Protein AF-A0A661NCK3-F1 (afdb_monomer)

Solvent-accessible surface area (backbone atoms only — not comparable to full-atom values): 10868 Å²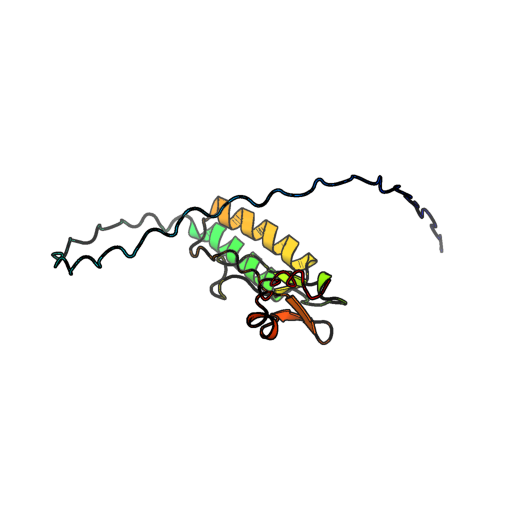 total; per-residue (Å²): 139,88,79,88,78,82,88,80,92,80,85,80,85,75,81,82,77,87,77,84,78,76,86,81,75,86,75,79,80,77,82,82,80,74,86,78,80,82,82,75,87,75,87,75,75,90,71,81,76,82,82,76,74,87,78,77,79,82,67,47,68,69,43,51,51,50,44,49,52,47,51,52,52,61,71,65,42,80,23,51,29,92,40,40,84,37,28,37,66,28,80,44,25,75,55,91,92,38,64,39,50,55,26,15,45,69,51,28,54,56,47,44,54,53,44,55,49,39,46,71,80,62,49,63,93,40,88,56,70,90,67,82,68,44,55,32,45,54,95,49,28,30,35,71,42,72,78,59,71,80,60,61,80,67,77,79,70,75,78,60,76,92,81,110

Structure (mmCIF, N/CA/C/O backbone):
data_AF-A0A661NCK3-F1
#
_entry.id   AF-A0A661NCK3-F1
#
loop_
_atom_site.group_PDB
_atom_site.id
_atom_site.type_symbol
_atom_site.label_atom_id
_atom_site.label_alt_id
_atom_site.label_comp_id
_atom_site.label_asym_id
_atom_site.label_entity_id
_atom_site.label_seq_id
_atom_site.pdbx_PDB_ins_code
_atom_site.Cartn_x
_atom_site.Cartn_y
_atom_site.Cartn_z
_atom_site.occupancy
_atom_site.B_iso_or_equiv
_atom_site.auth_seq_id
_atom_site.auth_comp_id
_atom_site.auth_asym_id
_atom_site.auth_atom_id
_atom_site.pdbx_PDB_model_num
ATOM 1 N N . MET A 1 1 ? 39.929 -7.320 15.900 1.00 42.34 1 MET A N 1
ATOM 2 C CA . MET A 1 1 ? 39.670 -8.774 15.874 1.00 42.34 1 MET A CA 1
ATOM 3 C C . MET A 1 1 ? 38.673 -9.041 14.764 1.00 42.34 1 MET A C 1
ATOM 5 O O . MET A 1 1 ? 37.542 -8.591 14.850 1.00 42.34 1 MET A O 1
ATOM 9 N N . ILE A 1 2 ? 39.154 -9.643 13.680 1.00 47.56 2 ILE A N 1
ATOM 10 C CA . ILE A 1 2 ? 38.400 -9.961 12.466 1.00 47.56 2 ILE A CA 1
ATOM 11 C C . ILE A 1 2 ? 38.069 -11.447 12.565 1.00 47.56 2 ILE A C 1
ATOM 13 O O . ILE A 1 2 ? 38.991 -12.256 12.626 1.00 47.56 2 ILE A O 1
ATOM 17 N N . VAL A 1 3 ? 36.788 -11.807 12.591 1.00 52.34 3 VAL A N 1
ATOM 18 C CA . VAL A 1 3 ? 36.361 -13.197 12.400 1.00 52.34 3 VAL A CA 1
ATOM 19 C C . VAL A 1 3 ? 35.299 -13.206 11.312 1.00 52.34 3 VAL A C 1
ATOM 21 O O . VAL A 1 3 ? 34.150 -12.829 11.519 1.00 52.34 3 VAL A O 1
ATOM 24 N N . HIS A 1 4 ? 35.755 -13.601 10.126 1.00 51.06 4 HIS A N 1
ATOM 25 C CA . HIS A 1 4 ? 34.938 -14.061 9.015 1.00 51.06 4 HIS A CA 1
ATOM 26 C C . HIS A 1 4 ? 34.081 -15.247 9.479 1.00 51.06 4 HIS A C 1
ATOM 28 O O . HIS A 1 4 ? 34.634 -16.276 9.861 1.00 51.06 4 HIS A O 1
ATOM 34 N N . GLN A 1 5 ? 32.756 -15.149 9.370 1.00 61.62 5 GLN A N 1
ATOM 35 C CA . GLN A 1 5 ? 31.912 -16.334 9.224 1.00 61.62 5 GLN A CA 1
ATOM 36 C C . GLN A 1 5 ? 31.336 -16.372 7.809 1.00 61.62 5 GLN A C 1
ATOM 38 O O . GLN A 1 5 ? 30.424 -15.636 7.448 1.00 61.62 5 GLN A O 1
ATOM 43 N N . HIS A 1 6 ? 31.953 -17.240 7.006 1.00 60.62 6 HIS A N 1
ATOM 44 C CA . HIS A 1 6 ? 31.281 -18.045 5.988 1.00 60.62 6 HIS A CA 1
ATOM 45 C C . HIS A 1 6 ? 30.165 -18.889 6.620 1.00 60.62 6 HIS A C 1
ATOM 47 O O . HIS A 1 6 ? 30.206 -19.074 7.832 1.00 60.62 6 HIS A O 1
ATOM 53 N N . VAL A 1 7 ? 29.293 -19.468 5.770 1.00 56.25 7 VAL A N 1
ATOM 54 C CA . VAL A 1 7 ? 28.219 -20.475 6.017 1.00 56.25 7 VAL A CA 1
ATOM 55 C C . VAL A 1 7 ? 26.849 -19.858 5.673 1.00 56.25 7 VAL A C 1
ATOM 57 O O . VAL A 1 7 ? 26.508 -18.804 6.182 1.00 56.25 7 VAL A O 1
ATOM 60 N N . CYS A 1 8 ? 25.986 -20.394 4.807 1.00 48.12 8 CYS A N 1
ATOM 61 C CA . CYS A 1 8 ? 25.970 -21.624 4.020 1.00 48.12 8 CYS A CA 1
ATOM 62 C C . CYS A 1 8 ? 25.078 -21.375 2.790 1.00 48.12 8 CYS A C 1
ATOM 64 O O . CYS A 1 8 ? 23.921 -20.980 2.933 1.00 48.12 8 CYS A O 1
ATOM 66 N N . LEU A 1 9 ? 25.596 -21.623 1.587 1.00 57.91 9 LEU A N 1
ATOM 67 C CA . LEU A 1 9 ? 24.800 -21.649 0.361 1.00 57.91 9 LEU A CA 1
ATOM 68 C C . LEU A 1 9 ? 24.066 -22.998 0.300 1.00 57.91 9 LEU A C 1
ATOM 70 O O . LEU A 1 9 ? 24.673 -24.017 -0.022 1.00 57.91 9 LEU A O 1
ATOM 74 N N . VAL A 1 10 ? 22.777 -23.021 0.638 1.00 56.66 10 VAL A N 1
ATOM 75 C CA . VAL A 1 10 ? 21.923 -24.200 0.434 1.00 56.66 10 VAL A CA 1
ATOM 76 C C . VAL A 1 10 ? 21.341 -24.116 -0.974 1.00 56.66 10 VAL A C 1
ATOM 78 O O . VAL A 1 10 ? 20.424 -23.343 -1.240 1.00 56.66 10 VAL A O 1
ATOM 81 N N . ILE A 1 11 ? 21.902 -24.902 -1.890 1.00 56.00 11 ILE A N 1
ATOM 82 C CA . ILE A 1 11 ? 21.350 -25.111 -3.230 1.00 56.00 11 ILE A CA 1
ATOM 83 C C . ILE A 1 11 ? 20.216 -26.131 -3.091 1.00 56.00 11 ILE A C 1
ATOM 85 O O . ILE A 1 11 ? 20.468 -27.321 -2.918 1.00 56.00 11 ILE A O 1
ATOM 89 N N . VAL A 1 12 ? 18.965 -25.670 -3.145 1.00 59.66 12 VAL A N 1
ATOM 90 C CA . VAL A 1 12 ? 17.791 -26.549 -3.246 1.00 59.66 12 VAL A CA 1
ATOM 91 C C . VAL A 1 12 ? 17.429 -26.701 -4.723 1.00 59.66 12 VAL A C 1
ATOM 93 O O . VAL A 1 12 ? 16.708 -25.887 -5.297 1.00 59.66 12 VAL A O 1
ATOM 96 N N . THR A 1 13 ? 17.935 -27.757 -5.352 1.00 60.09 13 THR A N 1
ATOM 97 C CA . THR A 1 13 ? 17.483 -28.240 -6.661 1.00 60.09 13 THR A CA 1
ATOM 98 C C . THR A 1 13 ? 16.162 -28.990 -6.494 1.00 60.09 13 THR A C 1
ATOM 100 O O . THR A 1 13 ? 16.141 -30.203 -6.306 1.00 60.09 13 THR A O 1
ATOM 103 N N . THR A 1 14 ? 15.036 -28.272 -6.556 1.00 65.94 14 THR A N 1
ATOM 104 C CA . THR A 1 14 ? 13.715 -28.921 -6.612 1.00 65.94 14 THR A CA 1
ATOM 105 C C . THR A 1 14 ? 13.339 -29.157 -8.068 1.00 65.94 14 THR A C 1
ATOM 107 O O . THR A 1 14 ? 13.080 -28.217 -8.818 1.00 65.94 14 THR A O 1
ATOM 110 N N . ALA A 1 15 ? 13.343 -30.429 -8.463 1.00 53.91 15 ALA A N 1
ATOM 111 C CA . ALA A 1 15 ? 12.826 -30.905 -9.734 1.00 53.91 15 ALA A CA 1
ATOM 112 C C . ALA A 1 15 ? 11.337 -30.543 -9.864 1.00 53.91 15 ALA A C 1
ATOM 114 O O . ALA A 1 15 ? 10.520 -30.934 -9.031 1.00 53.91 15 ALA A O 1
ATOM 115 N N . CYS A 1 16 ? 10.985 -29.795 -10.909 1.00 47.62 16 CYS A N 1
ATOM 116 C CA . CYS A 1 16 ? 9.594 -29.538 -11.254 1.00 47.62 16 CYS A CA 1
ATOM 117 C C . CYS A 1 16 ? 9.081 -30.722 -12.079 1.00 47.62 16 CYS A C 1
ATOM 119 O O . CYS A 1 16 ? 9.404 -30.862 -13.260 1.00 47.62 16 CYS A O 1
ATOM 121 N N . SER A 1 17 ? 8.316 -31.594 -11.426 1.00 57.31 17 SER A N 1
ATOM 122 C CA . SER A 1 17 ? 7.535 -32.644 -12.070 1.00 57.31 17 SER A CA 1
ATOM 123 C C . SER A 1 17 ? 6.567 -32.041 -13.088 1.00 57.31 17 SER A C 1
ATOM 125 O O . SER A 1 17 ? 5.808 -31.120 -12.787 1.00 57.31 17 SER A O 1
ATOM 127 N N . LEU A 1 18 ? 6.594 -32.607 -14.292 1.00 55.56 18 LEU A N 1
ATOM 128 C CA . LEU A 1 18 ? 5.641 -32.389 -15.374 1.00 55.56 18 LEU A CA 1
ATOM 129 C C . LEU A 1 18 ? 4.244 -32.843 -14.922 1.00 55.56 18 LEU A C 1
ATOM 131 O O . LEU A 1 18 ? 3.902 -34.018 -15.037 1.00 55.56 18 LEU A O 1
ATOM 135 N N . VAL A 1 19 ? 3.434 -31.924 -14.396 1.00 58.47 19 VAL A N 1
ATOM 136 C CA . VAL A 1 19 ? 1.992 -32.141 -14.234 1.00 58.47 19 VAL A CA 1
ATOM 137 C C . VAL A 1 19 ? 1.312 -31.693 -15.521 1.00 58.47 19 VAL A C 1
ATOM 139 O O . VAL A 1 19 ? 1.217 -30.504 -15.822 1.00 58.47 19 VAL A O 1
ATOM 142 N N . ALA A 1 20 ? 0.878 -32.683 -16.296 1.00 51.81 20 ALA A N 1
ATOM 143 C CA . ALA A 1 20 ? -0.035 -32.521 -17.412 1.00 51.81 20 ALA A CA 1
ATOM 144 C C . ALA A 1 20 ? -1.376 -31.972 -16.895 1.00 51.81 20 ALA A C 1
ATOM 146 O O . ALA A 1 20 ? -2.058 -32.638 -16.120 1.00 51.81 20 ALA A O 1
ATOM 147 N N . CYS A 1 21 ? -1.751 -30.764 -17.321 1.00 50.22 21 CYS A N 1
ATOM 148 C CA . CYS A 1 21 ? -3.095 -30.232 -17.112 1.00 50.22 21 CYS A CA 1
ATOM 149 C C . CYS A 1 21 ? -3.948 -30.470 -18.364 1.00 50.22 21 CYS A C 1
ATOM 151 O O . CYS A 1 21 ? -3.584 -30.067 -19.468 1.00 50.22 21 CYS A O 1
ATOM 153 N N . GLU A 1 22 ? -5.072 -31.149 -18.134 1.00 57.34 22 GLU A N 1
ATOM 154 C CA . GLU A 1 22 ? -6.165 -31.506 -19.041 1.00 57.34 22 GLU A CA 1
ATOM 155 C C . GLU A 1 22 ? -6.654 -30.392 -19.991 1.00 57.34 22 GLU A C 1
ATOM 157 O O . GLU A 1 22 ? -6.646 -29.207 -19.638 1.00 57.34 22 GLU A O 1
ATOM 162 N N . PRO A 1 23 ? -7.198 -30.766 -21.168 1.00 56.56 23 PRO A N 1
ATOM 163 C CA . PRO A 1 23 ? -7.914 -29.849 -22.043 1.00 56.56 23 PRO A CA 1
ATOM 164 C C . PRO A 1 23 ? -9.243 -29.414 -21.403 1.00 56.56 23 PRO A C 1
ATOM 166 O O . PRO A 1 23 ? -10.187 -30.190 -21.256 1.00 56.56 23 PRO A O 1
ATOM 169 N N . ASN A 1 24 ? -9.320 -28.133 -21.040 1.00 58.12 24 ASN A N 1
ATOM 170 C CA . ASN A 1 24 ? -10.524 -27.488 -20.525 1.00 58.12 24 ASN A CA 1
ATOM 171 C C . ASN A 1 24 ? -11.633 -27.502 -21.598 1.00 58.12 24 ASN A C 1
ATOM 173 O O . ASN A 1 24 ? -11.518 -26.847 -22.635 1.00 58.12 24 ASN A O 1
ATOM 177 N N . SER A 1 25 ? -12.705 -28.255 -21.344 1.00 62.19 25 SER A N 1
ATOM 178 C CA . SER A 1 25 ? -13.921 -28.254 -22.165 1.00 62.19 25 SER A CA 1
ATOM 179 C C . SER A 1 25 ? -14.593 -26.872 -22.150 1.00 62.19 25 SER A C 1
ATOM 181 O O . SER A 1 25 ? -14.793 -26.309 -21.070 1.00 62.19 25 SER A O 1
ATOM 183 N N . PRO A 1 26 ? -15.004 -26.318 -23.306 1.00 58.31 26 PRO A N 1
ATOM 184 C CA . PRO A 1 26 ? -15.733 -25.058 -23.352 1.00 58.31 26 PRO A CA 1
ATOM 185 C C . PRO A 1 26 ? -17.129 -25.236 -22.742 1.00 58.31 26 PRO A C 1
ATOM 187 O O . PRO A 1 26 ? -18.010 -25.886 -23.303 1.00 58.31 26 PRO A O 1
ATOM 190 N N . ARG A 1 27 ? -17.331 -24.645 -21.562 1.00 59.94 27 ARG A N 1
ATOM 191 C CA . ARG A 1 27 ? -18.638 -24.553 -20.909 1.00 59.94 27 ARG A CA 1
ATOM 192 C C . ARG A 1 27 ? -19.499 -23.548 -21.679 1.00 59.94 27 ARG A C 1
ATOM 194 O O . ARG A 1 27 ? -19.142 -22.377 -21.783 1.00 59.94 27 ARG A O 1
ATOM 201 N N . ALA A 1 28 ? -20.619 -24.025 -22.218 1.00 57.59 28 ALA A N 1
ATOM 202 C CA . ALA A 1 28 ? -21.619 -23.223 -22.915 1.00 57.59 28 ALA A CA 1
ATOM 203 C C . ALA A 1 28 ? -22.055 -22.011 -22.069 1.00 57.59 28 ALA A C 1
ATOM 205 O O . ALA A 1 28 ? -22.416 -22.159 -20.898 1.00 57.59 28 ALA A O 1
ATOM 206 N N . GLN A 1 29 ? -22.018 -20.815 -22.664 1.00 63.47 29 GLN A N 1
ATOM 207 C CA . GLN A 1 29 ? -22.597 -19.614 -22.069 1.00 63.47 29 GLN A CA 1
ATOM 208 C C . GLN A 1 29 ? -24.127 -19.752 -22.041 1.00 63.47 29 GLN A C 1
ATOM 210 O O . GLN A 1 29 ? -24.722 -20.035 -23.083 1.00 63.47 29 GLN A O 1
ATOM 215 N N . PRO A 1 30 ? -24.786 -19.549 -20.887 1.00 66.38 30 PRO A N 1
ATOM 216 C CA . PRO A 1 30 ? -26.234 -19.432 -20.855 1.00 66.38 30 PRO A CA 1
ATOM 217 C C . PRO A 1 30 ? -26.684 -18.175 -21.625 1.00 66.38 30 PRO A C 1
ATOM 219 O O . PRO A 1 30 ? -25.955 -17.178 -21.656 1.00 66.38 30 PRO A O 1
ATOM 222 N N . PRO A 1 31 ? -27.873 -18.207 -22.251 1.00 67.06 31 PRO A N 1
ATOM 223 C CA . PRO A 1 31 ? -28.419 -17.072 -22.980 1.00 67.06 31 PRO A CA 1
ATOM 224 C C . PRO A 1 31 ? -28.595 -15.867 -22.053 1.00 67.06 31 PRO A C 1
ATOM 226 O O . PRO A 1 31 ? -29.094 -15.984 -20.936 1.00 67.06 31 PRO A O 1
ATOM 229 N N . ASN A 1 32 ? -28.168 -14.711 -22.554 1.00 60.16 32 ASN A N 1
ATOM 230 C CA . ASN A 1 32 ? -28.284 -13.402 -21.929 1.00 60.16 32 ASN A CA 1
ATOM 231 C C . ASN A 1 32 ? -29.779 -13.047 -21.769 1.00 60.16 32 ASN A C 1
ATOM 233 O O . ASN A 1 32 ? -30.454 -12.885 -22.790 1.00 60.16 32 ASN A O 1
ATOM 237 N N . PRO A 1 33 ? -30.340 -12.976 -20.545 1.00 57.31 33 PRO A N 1
ATOM 238 C CA . PRO A 1 33 ? -31.737 -12.621 -20.376 1.00 57.31 33 PRO A CA 1
ATOM 239 C C . PRO A 1 33 ? -31.941 -11.138 -20.684 1.00 57.31 33 PRO A C 1
ATOM 241 O O . PRO A 1 33 ? -31.332 -10.246 -20.094 1.00 57.31 33 PRO A O 1
ATOM 244 N N . SER A 1 34 ? -32.823 -10.926 -21.652 1.00 56.72 34 SER A N 1
ATOM 245 C CA . SER A 1 34 ? -33.352 -9.666 -22.138 1.00 56.72 34 SER A CA 1
ATOM 246 C C . SER A 1 34 ? -33.657 -8.638 -21.047 1.00 56.72 34 SER A C 1
ATOM 248 O O . SER A 1 34 ? -34.217 -8.947 -19.997 1.00 56.72 34 SER A O 1
ATOM 250 N N . ALA A 1 35 ? -33.330 -7.393 -21.396 1.00 55.22 35 ALA A N 1
ATOM 251 C CA . ALA A 1 35 ? -33.832 -6.126 -20.879 1.00 55.22 35 ALA A CA 1
ATOM 252 C C . ALA A 1 35 ? -35.067 -6.226 -19.964 1.00 55.22 35 ALA A C 1
ATOM 254 O O . ALA A 1 35 ? -36.187 -6.448 -20.425 1.00 55.22 35 ALA A O 1
ATOM 255 N N . GLN A 1 36 ? -34.870 -5.962 -18.671 1.00 59.44 36 GLN A N 1
ATOM 256 C CA . GLN A 1 36 ? -35.977 -5.613 -17.789 1.00 59.44 36 GLN A CA 1
ATOM 257 C C . GLN A 1 36 ? -36.409 -4.155 -18.037 1.00 59.44 36 GLN A C 1
ATOM 259 O O . GLN A 1 36 ? -35.553 -3.271 -18.156 1.00 59.44 36 GLN A O 1
ATOM 264 N N . PRO A 1 37 ? -37.722 -3.874 -18.104 1.00 58.81 37 PRO A N 1
ATOM 265 C CA . PRO A 1 37 ? 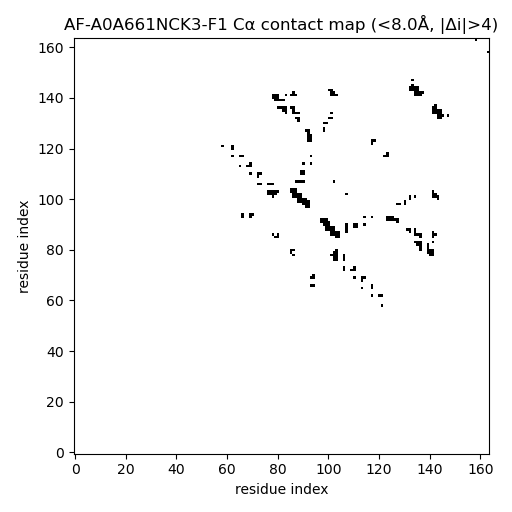-38.243 -2.516 -18.192 1.00 58.81 37 PRO A CA 1
ATOM 266 C C . PRO A 1 37 ? -37.923 -1.722 -16.918 1.00 58.81 37 PRO A C 1
ATOM 268 O O . PRO A 1 37 ? -38.044 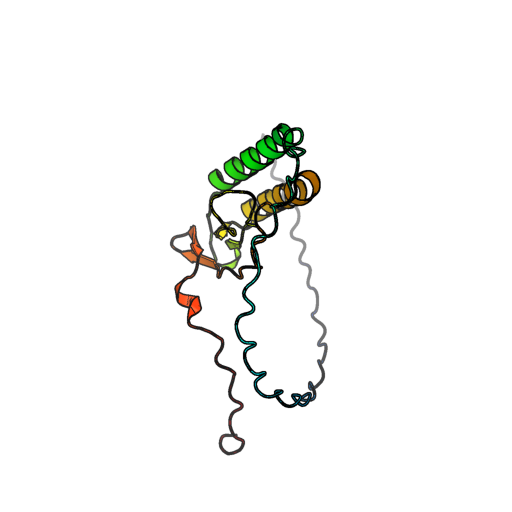-2.227 -15.802 1.00 58.81 37 PRO A O 1
ATOM 271 N N . ARG A 1 38 ? -37.524 -0.456 -17.097 1.00 58.75 38 ARG A N 1
ATOM 272 C CA . ARG A 1 38 ? -37.333 0.524 -16.017 1.00 58.75 38 ARG A CA 1
ATOM 273 C C . ARG A 1 38 ? -38.642 0.700 -15.230 1.00 58.75 38 ARG A C 1
ATOM 275 O O . ARG A 1 38 ? -39.628 1.122 -15.835 1.00 58.75 38 ARG A O 1
ATOM 282 N N . PRO A 1 39 ? -38.660 0.471 -13.905 1.00 58.25 39 PRO A N 1
ATOM 283 C CA . PRO A 1 39 ? -39.774 0.884 -13.065 1.00 58.25 39 PRO A CA 1
ATOM 284 C C . PRO A 1 39 ? -39.882 2.411 -13.046 1.00 58.25 39 PRO A C 1
ATOM 286 O O . PRO A 1 39 ? -38.916 3.118 -12.750 1.00 58.25 39 PRO A O 1
ATOM 289 N N . SER A 1 40 ? -41.071 2.901 -13.384 1.00 56.91 40 SER A N 1
ATOM 290 C CA . SER A 1 40 ? -41.473 4.296 -13.245 1.00 56.91 40 SER A CA 1
ATOM 291 C C . SER A 1 40 ? -41.388 4.762 -11.793 1.00 56.91 40 SER A C 1
ATOM 293 O O . SER A 1 40 ? -41.673 4.013 -10.860 1.00 56.91 40 SER A O 1
ATOM 295 N N . ALA A 1 41 ? -41.006 6.027 -11.638 1.00 56.22 41 ALA A N 1
ATOM 296 C CA . ALA A 1 41 ? -40.831 6.737 -10.382 1.00 56.22 41 ALA A CA 1
ATOM 297 C C . ALA A 1 41 ? -42.034 6.585 -9.434 1.00 56.22 41 ALA A C 1
ATOM 299 O O . ALA A 1 41 ? -43.097 7.164 -9.662 1.00 56.22 41 ALA A O 1
ATOM 300 N N . ALA A 1 42 ? -41.834 5.853 -8.337 1.00 56.44 42 ALA A N 1
ATOM 301 C CA . ALA A 1 42 ? -42.678 5.958 -7.159 1.00 56.44 42 ALA A CA 1
ATOM 302 C C . ALA A 1 42 ? -42.246 7.199 -6.368 1.00 56.44 42 ALA A C 1
ATOM 304 O O . ALA A 1 42 ? -41.084 7.354 -5.989 1.00 56.44 42 ALA A O 1
ATOM 305 N N . LYS A 1 43 ? -43.193 8.113 -6.176 1.00 60.12 43 LYS A N 1
ATOM 306 C CA . LYS A 1 43 ? -43.063 9.321 -5.367 1.00 60.12 43 LYS A CA 1
ATOM 307 C C . LYS A 1 43 ? -43.160 8.891 -3.900 1.00 60.12 43 LYS A C 1
ATOM 309 O O . LYS A 1 43 ? -44.255 8.649 -3.412 1.00 60.12 43 LYS A O 1
ATOM 314 N N . THR A 1 44 ? -42.014 8.706 -3.250 1.00 51.19 44 THR A N 1
ATOM 315 C CA . THR A 1 44 ? -41.926 8.321 -1.835 1.00 51.19 44 THR A CA 1
ATOM 316 C C . THR A 1 44 ? -42.028 9.566 -0.957 1.00 51.19 44 THR A C 1
ATOM 318 O O . THR A 1 44 ? -41.221 10.487 -1.091 1.00 51.19 44 THR A O 1
ATOM 321 N N . ASP A 1 45 ? -43.030 9.590 -0.080 1.00 62.00 45 ASP A N 1
ATOM 322 C CA . ASP A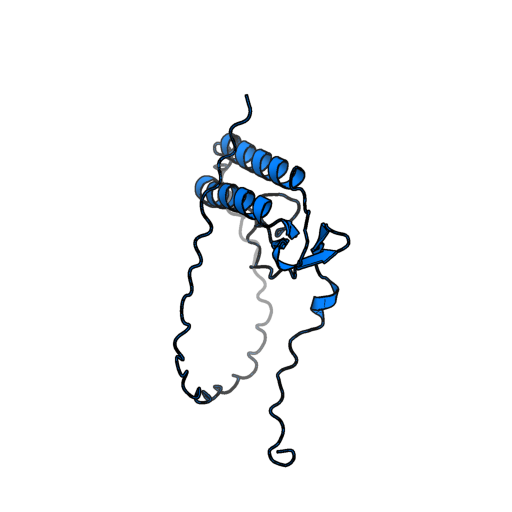 1 45 ? -43.201 10.567 0.996 1.00 62.00 45 ASP A CA 1
ATOM 323 C C . ASP A 1 45 ? -41.966 10.658 1.920 1.00 62.00 45 ASP A C 1
ATOM 325 O O . ASP A 1 45 ? -41.238 9.674 2.088 1.00 62.00 45 ASP A O 1
ATOM 329 N N . PRO A 1 46 ? -41.705 11.822 2.548 1.00 60.25 46 PRO A N 1
ATOM 330 C CA . PRO A 1 46 ? -40.568 12.016 3.442 1.00 60.25 46 PRO A CA 1
ATOM 331 C C . PRO A 1 46 ? -40.725 11.180 4.721 1.00 60.25 46 PRO A C 1
ATOM 333 O O . PRO A 1 46 ? -41.409 11.562 5.669 1.00 60.25 46 PRO A O 1
ATOM 336 N N . GLN A 1 47 ? -40.067 10.022 4.750 1.00 62.78 47 GLN A N 1
ATOM 337 C CA . GLN A 1 47 ? -39.950 9.189 5.941 1.00 62.78 47 GLN A CA 1
ATOM 338 C C . GLN A 1 47 ? -39.100 9.931 6.995 1.00 62.78 47 GLN A C 1
ATOM 340 O O . GLN A 1 47 ? -37.983 10.350 6.672 1.00 62.78 47 GLN A O 1
ATOM 345 N N . PRO A 1 48 ? -39.584 10.117 8.239 1.00 60.06 48 PRO A N 1
ATOM 346 C CA . PRO A 1 48 ? -38.808 10.758 9.294 1.00 60.06 48 PRO A CA 1
ATOM 347 C C . PRO A 1 48 ? -37.516 9.971 9.522 1.00 60.06 48 PRO A C 1
ATOM 349 O O . PRO A 1 48 ? -37.533 8.752 9.707 1.00 60.06 48 PRO A O 1
ATOM 352 N N . ALA A 1 49 ? -36.391 10.683 9.441 1.00 61.84 49 ALA A N 1
ATOM 353 C CA . ALA A 1 49 ? -35.065 10.113 9.592 1.00 61.84 49 ALA A CA 1
ATOM 354 C C . ALA A 1 49 ? -34.976 9.359 10.929 1.00 61.84 49 ALA A C 1
ATOM 356 O O . ALA A 1 49 ? -35.321 9.933 11.966 1.00 61.84 49 ALA A O 1
ATOM 357 N N . PRO A 1 50 ? -34.518 8.094 10.950 1.00 56.53 50 PRO A N 1
ATOM 358 C CA . PRO A 1 50 ? -34.191 7.451 12.207 1.00 56.53 50 PRO A CA 1
ATOM 359 C C . PRO A 1 50 ? -33.075 8.261 12.875 1.00 56.53 50 PRO A C 1
ATOM 361 O O . PRO A 1 50 ? -31.956 8.335 12.365 1.00 56.53 50 PRO A O 1
ATOM 364 N N . SER A 1 51 ? -33.399 8.876 14.015 1.00 59.38 51 SER A N 1
ATOM 365 C CA . SER A 1 51 ? -32.430 9.398 14.979 1.00 59.38 51 SER A CA 1
ATOM 366 C C . SER A 1 51 ? -31.585 8.235 15.485 1.00 59.38 51 SER A C 1
ATOM 368 O O . SER A 1 51 ? -31.882 7.621 16.508 1.00 59.38 51 SER A O 1
ATOM 370 N N . VAL A 1 52 ? -30.535 7.896 14.741 1.00 53.72 52 VAL A N 1
ATOM 371 C CA . VAL A 1 52 ? -29.469 7.017 15.214 1.00 53.72 52 VAL A CA 1
ATOM 372 C C . VAL A 1 52 ? -28.640 7.798 16.225 1.00 53.72 52 VAL A C 1
ATOM 374 O O . VAL A 1 52 ? -27.680 8.496 15.906 1.00 53.72 52 VAL A O 1
ATOM 377 N N . SER A 1 53 ? -29.094 7.705 17.471 1.00 47.09 53 SER A N 1
ATOM 378 C CA . SER A 1 53 ? -28.397 8.107 18.682 1.00 47.09 53 SER A CA 1
ATOM 379 C C . SER A 1 53 ? -26.941 7.640 18.663 1.00 47.09 53 SER A C 1
ATOM 381 O O . SER A 1 53 ? -26.655 6.454 18.794 1.00 47.09 53 SER A O 1
ATOM 383 N N . ALA A 1 54 ? -26.027 8.592 18.477 1.00 48.22 54 ALA A N 1
ATOM 384 C CA . ALA A 1 54 ? -24.946 8.946 19.403 1.00 48.22 54 ALA A CA 1
ATOM 385 C C . ALA A 1 54 ? -24.235 7.823 20.202 1.00 48.22 54 ALA A C 1
ATOM 387 O O . ALA A 1 54 ? -23.827 8.049 21.337 1.00 48.22 54 ALA A O 1
ATOM 388 N N . ALA A 1 55 ? -24.023 6.639 19.626 1.00 46.44 55 ALA A N 1
ATOM 389 C CA . ALA A 1 55 ? -23.179 5.587 20.210 1.00 46.44 55 ALA A CA 1
ATOM 390 C C . ALA A 1 55 ? -21.749 5.554 19.620 1.00 46.44 55 ALA A C 1
ATOM 392 O O . ALA A 1 55 ? -21.020 4.587 19.81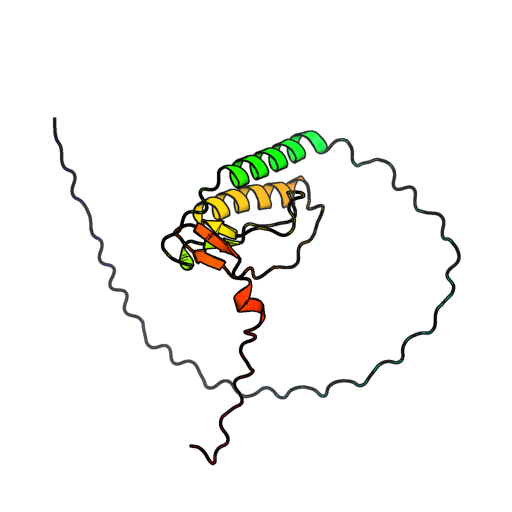2 1.00 46.44 55 ALA A O 1
ATOM 393 N N . ALA A 1 56 ? -21.330 6.599 18.894 1.00 51.56 56 ALA A N 1
ATOM 394 C CA . ALA A 1 56 ? -20.083 6.617 18.118 1.00 51.56 56 ALA A CA 1
ATOM 395 C C . ALA A 1 56 ? -18.856 7.215 18.843 1.00 51.56 56 ALA A C 1
ATOM 397 O O . ALA A 1 56 ? -17.799 7.350 18.236 1.00 51.56 56 ALA A O 1
ATOM 398 N N . SER A 1 57 ? -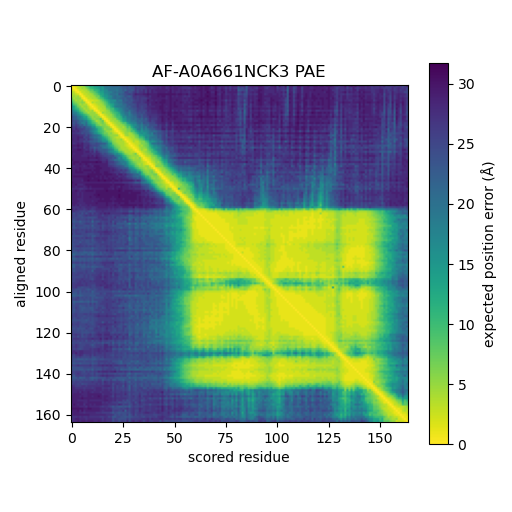18.962 7.611 20.115 1.00 49.75 57 SER A N 1
ATOM 399 C CA . SER A 1 57 ? -17.973 8.533 20.710 1.00 49.75 57 SER A CA 1
ATOM 400 C C . SER A 1 57 ? -17.001 7.921 21.726 1.00 49.75 57 SER A C 1
ATOM 402 O O . SER A 1 57 ? -16.155 8.647 22.237 1.00 49.75 57 SER A O 1
ATOM 404 N N . ALA A 1 58 ? -17.072 6.616 22.015 1.00 48.53 58 ALA A N 1
ATOM 405 C CA . ALA A 1 58 ? -16.196 5.971 23.010 1.00 48.53 58 ALA A CA 1
ATOM 406 C C . ALA A 1 58 ? -15.072 5.096 22.412 1.00 48.53 58 ALA A C 1
ATOM 408 O O . ALA A 1 58 ? -14.139 4.729 23.121 1.00 48.53 58 ALA A O 1
ATOM 409 N N . SER A 1 59 ? -15.116 4.793 21.112 1.00 55.03 59 SER A N 1
ATOM 410 C CA . SER A 1 59 ? -14.111 3.988 20.394 1.00 55.03 59 SER A CA 1
ATOM 411 C C . SER A 1 59 ? -13.012 4.824 19.711 1.00 55.03 59 SER A C 1
ATOM 413 O O . SER A 1 59 ? -12.171 4.278 19.001 1.00 55.03 59 SER A O 1
ATOM 415 N N . SER A 1 60 ? -12.975 6.145 19.918 1.00 65.12 60 SER A N 1
ATOM 416 C CA . SER A 1 60 ? -12.134 7.056 19.126 1.00 65.12 60 SER A CA 1
ATOM 417 C C . SER A 1 60 ? -10.638 6.956 19.431 1.00 65.12 60 SER A C 1
ATOM 419 O O . SER A 1 60 ? -9.850 6.822 18.502 1.00 65.12 60 SER A O 1
ATOM 421 N N . ALA A 1 61 ? -10.217 6.949 20.698 1.00 79.50 61 ALA A N 1
ATOM 422 C CA . ALA A 1 61 ? -8.792 7.034 21.042 1.00 79.50 61 ALA A CA 1
ATOM 423 C C . ALA A 1 61 ? -7.902 5.894 20.477 1.00 79.50 61 ALA A C 1
ATOM 425 O O . ALA A 1 61 ? -6.873 6.199 19.862 1.00 79.50 61 ALA A O 1
ATOM 426 N N . PRO A 1 62 ? -8.241 4.593 20.625 1.00 89.69 62 PRO A N 1
ATOM 427 C CA . PRO A 1 62 ? -7.405 3.519 20.077 1.00 89.69 62 PRO A CA 1
ATOM 428 C C . PRO A 1 62 ? -7.424 3.495 18.542 1.00 89.69 62 PRO A C 1
ATOM 430 O O . PRO A 1 62 ? -6.393 3.255 17.908 1.00 89.69 62 PRO A O 1
ATOM 433 N N . CYS A 1 63 ? -8.569 3.807 17.935 1.00 91.06 63 CYS A N 1
ATOM 434 C CA . CYS A 1 63 ? -8.727 3.834 16.487 1.00 91.06 63 CYS A CA 1
ATOM 435 C C . CYS A 1 63 ? -7.994 5.014 15.847 1.00 91.06 63 CYS A C 1
ATOM 437 O O . CYS A 1 63 ? -7.312 4.847 14.838 1.00 91.06 63 CYS A O 1
ATOM 439 N N . GLU A 1 64 ? -8.040 6.193 16.463 1.00 91.38 64 GLU A N 1
ATOM 440 C CA . GLU A 1 64 ? -7.243 7.346 16.049 1.00 91.38 64 GLU A CA 1
ATOM 441 C C . GLU A 1 64 ? -5.746 7.062 16.160 1.00 91.38 64 GLU A C 1
ATOM 443 O O . GLU A 1 64 ? -4.995 7.397 15.243 1.00 91.38 64 GLU A O 1
ATOM 448 N N . ALA A 1 65 ? -5.304 6.379 17.220 1.00 93.38 65 ALA A N 1
ATOM 449 C CA . ALA A 1 65 ? -3.910 5.972 17.358 1.00 93.38 65 ALA A CA 1
ATOM 450 C C . ALA A 1 65 ? -3.478 4.998 16.247 1.00 93.38 65 ALA A C 1
ATOM 452 O O . ALA A 1 65 ? -2.405 5.174 15.665 1.00 93.38 65 ALA A O 1
ATOM 453 N N . LEU A 1 66 ? -4.306 4.003 15.904 1.00 93.38 66 LEU A N 1
ATOM 454 C CA . LEU A 1 66 ? -4.039 3.092 14.784 1.00 93.38 66 LEU A CA 1
ATOM 455 C C . LEU A 1 66 ? -4.033 3.824 13.437 1.00 93.38 66 LEU A C 1
ATOM 457 O O . LEU A 1 66 ? -3.126 3.610 12.633 1.00 93.38 66 LEU A O 1
ATOM 461 N N . ARG A 1 67 ? -4.988 4.733 13.204 1.00 92.88 67 ARG A N 1
ATOM 462 C CA . ARG A 1 67 ? -5.050 5.572 11.998 1.00 92.88 67 ARG A CA 1
ATOM 463 C C . ARG A 1 67 ? -3.806 6.449 11.867 1.00 92.88 67 ARG A C 1
ATOM 465 O O . ARG A 1 67 ? -3.224 6.523 10.786 1.00 92.88 67 ARG A O 1
ATOM 472 N N . LYS A 1 68 ? -3.366 7.064 12.968 1.00 94.00 68 LYS A N 1
ATOM 473 C CA . LYS A 1 68 ? -2.141 7.867 13.027 1.00 94.00 68 LYS A CA 1
ATOM 474 C C . LYS A 1 68 ? -0.910 7.019 12.707 1.00 94.00 68 LYS A C 1
ATOM 476 O O . LYS A 1 68 ? -0.162 7.383 11.809 1.00 94.00 68 LYS A O 1
ATOM 481 N N . ARG A 1 69 ? -0.748 5.858 13.355 1.00 95.00 69 ARG A N 1
ATOM 482 C CA . ARG A 1 69 ? 0.362 4.924 13.082 1.00 95.00 69 ARG A CA 1
ATOM 483 C C . ARG A 1 69 ? 0.375 4.446 11.634 1.00 95.00 69 ARG A C 1
ATOM 485 O O . ARG A 1 69 ? 1.439 4.370 11.028 1.00 95.00 69 ARG A O 1
ATOM 492 N N . PHE A 1 70 ? -0.794 4.142 11.069 1.00 95.00 70 PHE A N 1
ATOM 493 C CA . PHE A 1 70 ? -0.919 3.791 9.656 1.00 95.00 70 PHE A CA 1
ATOM 494 C C . PHE A 1 70 ? -0.432 4.940 8.766 1.00 95.00 70 PHE A C 1
ATOM 496 O O . PHE A 1 70 ? 0.378 4.713 7.875 1.00 95.00 70 PHE A O 1
ATOM 503 N N . GLY A 1 71 ? -0.866 6.176 9.037 1.00 93.38 71 GLY A N 1
ATOM 504 C CA . GLY A 1 71 ? -0.420 7.371 8.317 1.00 93.38 71 GLY A CA 1
ATOM 505 C C . GLY A 1 71 ? 1.085 7.635 8.432 1.00 93.38 71 GLY A C 1
ATOM 506 O O . GLY A 1 71 ? 1.727 7.916 7.426 1.00 93.38 71 GLY A O 1
ATOM 507 N N . GLU A 1 72 ? 1.662 7.487 9.625 1.00 95.38 72 GLU A N 1
ATOM 508 C CA . GLU A 1 72 ? 3.105 7.633 9.864 1.00 95.38 72 GLU A CA 1
ATOM 509 C C . GLU A 1 72 ? 3.916 6.593 9.083 1.00 95.38 72 GLU A C 1
ATOM 511 O O . GLU A 1 72 ? 4.896 6.939 8.428 1.00 95.38 72 GLU A O 1
ATOM 516 N N . ARG A 1 73 ? 3.485 5.325 9.093 1.00 95.25 73 ARG A N 1
ATOM 517 C CA . ARG A 1 73 ? 4.137 4.249 8.329 1.00 95.25 73 ARG A CA 1
ATOM 518 C C . ARG A 1 73 ? 4.023 4.459 6.831 1.00 95.25 73 ARG A C 1
ATOM 520 O O . ARG A 1 73 ? 4.981 4.232 6.102 1.00 95.25 73 ARG A O 1
ATOM 527 N N . LEU A 1 74 ? 2.869 4.937 6.385 1.00 94.56 74 LEU A N 1
ATOM 528 C CA . LEU A 1 74 ? 2.631 5.267 4.991 1.00 94.56 74 LEU A CA 1
ATOM 529 C C . LEU A 1 74 ? 3.537 6.414 4.522 1.00 94.56 74 LEU A C 1
ATOM 531 O O . LEU A 1 74 ? 4.090 6.345 3.430 1.00 94.56 74 LEU A O 1
ATOM 535 N N . ALA A 1 75 ? 3.706 7.445 5.353 1.00 94.25 75 ALA A N 1
ATOM 536 C CA . ALA A 1 75 ? 4.581 8.582 5.078 1.00 94.25 75 ALA A CA 1
ATOM 537 C C . ALA A 1 75 ? 6.073 8.210 5.133 1.00 94.25 75 ALA A C 1
ATOM 539 O O . ALA A 1 75 ? 6.872 8.783 4.397 1.00 94.25 75 ALA A O 1
ATOM 540 N N . ALA A 1 76 ? 6.444 7.247 5.981 1.00 96.19 76 ALA A N 1
ATOM 541 C CA . ALA A 1 76 ? 7.804 6.725 6.093 1.00 96.19 76 ALA A CA 1
ATOM 542 C C . ALA A 1 76 ? 8.160 5.681 5.016 1.00 96.19 76 ALA A C 1
ATOM 544 O O . ALA A 1 76 ? 9.324 5.290 4.920 1.00 96.19 76 ALA A O 1
ATOM 545 N N . ALA A 1 77 ? 7.187 5.217 4.223 1.00 95.44 77 ALA A N 1
ATOM 546 C CA . ALA A 1 77 ? 7.424 4.239 3.169 1.00 95.44 77 ALA A CA 1
ATOM 547 C C . ALA A 1 77 ? 8.443 4.780 2.157 1.00 95.44 77 ALA A C 1
ATOM 549 O O . ALA A 1 77 ? 8.285 5.874 1.609 1.00 95.44 77 ALA A O 1
ATOM 550 N N . SER A 1 78 ? 9.485 3.995 1.881 1.00 94.31 78 SER A N 1
ATOM 551 C CA . SER A 1 78 ? 10.565 4.411 0.979 1.00 94.31 78 SER A CA 1
ATOM 552 C C . SER A 1 78 ? 10.070 4.605 -0.454 1.00 94.31 78 SER A C 1
ATOM 554 O O . SER A 1 78 ? 10.584 5.446 -1.192 1.00 94.31 78 SER A O 1
ATOM 556 N N . ASN A 1 79 ? 9.062 3.812 -0.839 1.00 95.44 79 ASN A N 1
ATOM 557 C CA . ASN A 1 79 ? 8.595 3.651 -2.209 1.00 95.44 79 ASN A CA 1
ATOM 558 C C . ASN A 1 79 ? 9.716 3.252 -3.177 1.00 95.44 79 ASN A C 1
ATOM 560 O O . ASN A 1 79 ? 9.551 3.421 -4.380 1.00 95.44 79 ASN A O 1
ATOM 564 N N . ALA A 1 80 ? 10.850 2.753 -2.685 1.00 97.69 80 ALA A N 1
ATOM 565 C CA . ALA A 1 80 ? 11.986 2.401 -3.515 1.00 97.69 80 ALA A CA 1
ATOM 566 C C . ALA A 1 80 ? 11.772 1.033 -4.173 1.00 97.69 80 ALA A C 1
ATOM 568 O O . ALA A 1 80 ? 11.220 0.112 -3.572 1.00 97.69 80 ALA A O 1
ATOM 569 N N . CYS A 1 81 ? 12.243 0.883 -5.406 1.00 98.12 81 CYS A N 1
ATOM 570 C CA . CYS A 1 81 ? 12.155 -0.375 -6.140 1.00 98.12 81 CYS A CA 1
ATOM 571 C C . CYS A 1 81 ? 13.326 -0.558 -7.097 1.00 98.12 81 CYS A C 1
ATOM 573 O O . CYS A 1 81 ? 13.952 0.407 -7.536 1.00 98.12 81 CYS A O 1
ATOM 575 N N . LYS A 1 82 ? 13.594 -1.815 -7.453 1.00 97.94 82 LYS A N 1
ATOM 576 C CA . LYS A 1 82 ? 14.488 -2.177 -8.561 1.00 97.94 82 LYS A CA 1
ATOM 577 C C . LYS A 1 82 ? 13.684 -2.654 -9.767 1.00 97.94 82 LYS A C 1
ATOM 579 O O . LYS A 1 82 ? 14.073 -2.437 -10.908 1.00 97.94 82 LYS A O 1
ATOM 584 N N . THR A 1 83 ? 12.554 -3.300 -9.507 1.00 97.56 83 THR A N 1
ATOM 585 C CA . THR A 1 83 ? 11.662 -3.905 -10.490 1.00 97.56 83 THR A CA 1
ATOM 586 C C . THR A 1 83 ? 10.206 -3.646 -10.116 1.00 97.56 83 THR A C 1
ATOM 588 O O . THR A 1 83 ? 9.886 -3.338 -8.968 1.00 97.56 83 THR A O 1
ATOM 591 N N . ALA A 1 84 ? 9.286 -3.816 -11.070 1.00 94.94 84 ALA A N 1
ATOM 592 C CA . ALA A 1 84 ? 7.852 -3.724 -10.784 1.00 94.94 84 ALA A CA 1
ATOM 593 C C . ALA A 1 84 ? 7.390 -4.751 -9.731 1.00 94.94 84 ALA A C 1
ATOM 595 O O . ALA A 1 84 ? 6.414 -4.507 -9.028 1.00 94.94 84 ALA A O 1
ATOM 596 N N . ALA A 1 85 ? 8.110 -5.869 -9.581 1.00 95.56 85 ALA A N 1
ATOM 597 C CA . ALA A 1 85 ? 7.818 -6.876 -8.572 1.00 95.56 85 ALA A CA 1
ATOM 598 C C . ALA A 1 85 ? 8.121 -6.402 -7.143 1.00 95.56 85 ALA A C 1
ATOM 600 O O . ALA A 1 85 ? 7.596 -7.000 -6.215 1.00 95.56 85 ALA A O 1
ATOM 601 N N . ASP A 1 86 ? 8.912 -5.348 -6.942 1.00 97.38 86 ASP A N 1
ATOM 602 C CA . ASP A 1 86 ? 9.157 -4.781 -5.607 1.00 97.38 86 ASP A CA 1
ATOM 603 C C . ASP A 1 86 ? 8.014 -3.866 -5.150 1.00 97.38 86 ASP A C 1
ATOM 605 O O . ASP A 1 86 ? 7.937 -3.495 -3.981 1.00 97.38 86 ASP A O 1
ATOM 609 N N . CYS A 1 87 ? 7.112 -3.515 -6.066 1.00 97.06 87 CYS A N 1
ATOM 610 C CA . CYS A 1 87 ? 5.992 -2.627 -5.815 1.00 97.06 87 CYS A CA 1
ATOM 611 C C . CYS A 1 87 ? 4.703 -3.414 -5.598 1.00 97.06 87 CYS A C 1
ATOM 613 O O . CYS A 1 87 ? 4.495 -4.502 -6.141 1.00 97.06 87 CYS A O 1
ATOM 615 N N . THR A 1 88 ? 3.806 -2.854 -4.797 1.00 95.06 88 THR A N 1
AT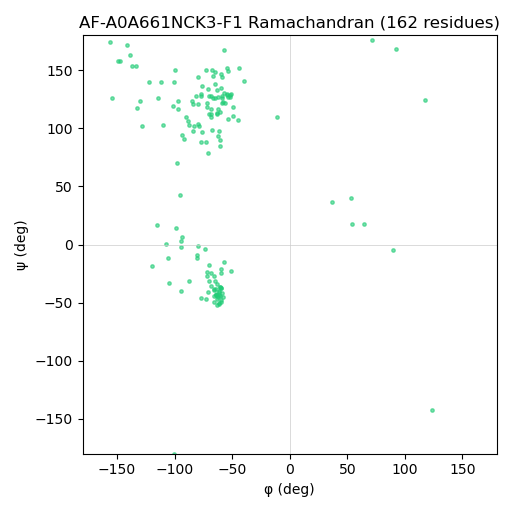OM 616 C CA . THR A 1 88 ? 2.469 -3.406 -4.590 1.00 95.06 88 THR A CA 1
ATOM 617 C C . THR A 1 88 ? 1.494 -2.324 -4.135 1.00 95.06 88 THR A C 1
ATOM 619 O O . THR A 1 88 ? 1.850 -1.172 -3.892 1.00 95.06 88 THR A O 1
ATOM 622 N N . CYS A 1 89 ? 0.237 -2.714 -4.030 1.00 92.38 89 CYS A N 1
ATOM 623 C CA . CYS A 1 89 ? -0.846 -1.907 -3.509 1.00 92.38 89 CYS A CA 1
ATOM 624 C C . CYS A 1 89 ? -0.907 -2.007 -1.985 1.00 92.38 89 CYS A C 1
ATOM 626 O O . CYS A 1 89 ? -1.067 -3.101 -1.440 1.00 92.38 89 CYS A O 1
ATOM 628 N N . SER A 1 90 ? -0.838 -0.871 -1.297 1.00 92.81 90 SER A N 1
ATOM 629 C CA . SER A 1 90 ? -1.224 -0.792 0.114 1.00 92.81 90 SER A CA 1
ATOM 630 C C . SER A 1 90 ? -2.751 -0.867 0.262 1.00 92.81 90 SER A C 1
ATOM 632 O O . SER A 1 90 ? -3.482 -0.438 -0.639 1.00 92.81 90 SER A O 1
ATOM 634 N N . PRO A 1 91 ? -3.261 -1.400 1.385 1.00 91.06 91 PRO A N 1
ATOM 635 C CA . PRO A 1 91 ? -4.695 -1.416 1.636 1.00 91.06 91 PRO A CA 1
ATOM 636 C C . PRO A 1 91 ? -5.245 0.009 1.824 1.00 91.06 91 PRO A C 1
ATOM 638 O O . PRO A 1 91 ? -4.583 0.885 2.379 1.00 91.06 91 PRO A O 1
ATOM 641 N N . GLY A 1 92 ? -6.471 0.239 1.353 1.00 90.00 92 GLY A N 1
ATOM 642 C CA . GLY A 1 92 ? -7.169 1.524 1.458 1.00 90.00 92 GLY A CA 1
ATOM 643 C C . GLY A 1 92 ? -8.199 1.589 2.583 1.00 90.00 92 GLY A C 1
ATOM 644 O O . GLY A 1 92 ? -8.434 0.613 3.286 1.00 90.00 92 GLY A O 1
ATOM 645 N N . GLY A 1 93 ? -8.862 2.739 2.717 1.00 88.62 93 GLY A N 1
ATOM 646 C CA . GLY A 1 93 ? -10.054 2.884 3.566 1.00 88.62 93 GLY A CA 1
ATOM 647 C C . GLY A 1 93 ? -9.809 3.271 5.029 1.00 88.62 93 GLY A C 1
ATOM 648 O O . GLY A 1 93 ? -10.775 3.528 5.739 1.00 88.62 93 GLY A O 1
ATOM 649 N N . ILE A 1 94 ? -8.550 3.364 5.472 1.00 89.12 94 ILE A N 1
ATOM 650 C CA . ILE A 1 94 ? -8.186 3.848 6.823 1.00 89.12 94 ILE A CA 1
ATOM 651 C C . ILE A 1 94 ? -7.860 5.341 6.818 1.00 89.12 94 ILE A C 1
ATOM 653 O O . ILE A 1 94 ? -8.209 6.069 7.746 1.00 89.12 94 ILE A O 1
ATOM 657 N N . ASN A 1 95 ? -7.164 5.792 5.776 1.00 82.00 95 ASN A N 1
ATOM 658 C CA . ASN A 1 95 ? -6.700 7.164 5.628 1.00 82.00 95 ASN A CA 1
ATOM 659 C C . ASN A 1 95 ? -7.645 7.923 4.669 1.00 82.00 95 ASN A C 1
ATOM 661 O O . ASN A 1 95 ? -8.041 7.342 3.650 1.00 82.00 95 ASN A O 1
ATOM 665 N N . PRO A 1 96 ? -7.994 9.203 4.921 1.00 71.50 96 PRO A N 1
ATOM 666 C CA . PRO A 1 96 ? -8.747 10.039 3.976 1.00 71.50 96 PRO A CA 1
ATOM 667 C C . PRO A 1 96 ? -8.164 10.084 2.556 1.00 71.50 96 PRO A C 1
ATOM 669 O O . PRO A 1 96 ? -8.914 10.330 1.612 1.00 71.50 96 PRO A O 1
ATOM 672 N N . ALA A 1 97 ? -6.867 9.793 2.394 1.00 65.56 97 ALA A N 1
ATOM 673 C CA . ALA A 1 97 ? -6.169 9.746 1.107 1.00 65.56 97 ALA A CA 1
ATOM 674 C C . ALA A 1 97 ? -6.769 8.762 0.074 1.00 65.56 97 ALA A C 1
ATOM 676 O O . ALA A 1 97 ? -6.476 8.880 -1.112 1.00 65.56 97 ALA A O 1
ATOM 677 N N . GLY A 1 98 ? -7.643 7.828 0.478 1.00 79.94 98 GLY A N 1
ATOM 678 C CA . GLY A 1 98 ? -8.505 7.097 -0.456 1.00 79.94 98 GLY A CA 1
ATOM 679 C C . GLY A 1 98 ? -8.375 5.575 -0.412 1.00 79.94 98 GLY A C 1
ATOM 680 O O . GLY A 1 98 ? -8.288 4.963 0.654 1.00 79.94 98 GLY A O 1
ATOM 681 N N . CYS A 1 99 ? -8.450 4.947 -1.589 1.00 87.06 99 CYS A N 1
ATOM 682 C CA . CYS A 1 99 ? -8.603 3.498 -1.750 1.00 87.06 99 CYS A CA 1
ATOM 683 C C . CYS A 1 99 ? -7.298 2.727 -1.953 1.00 87.06 99 CYS A C 1
ATOM 685 O O . CYS A 1 99 ? -7.237 1.786 -2.742 1.00 87.06 99 CYS A O 1
ATOM 687 N N . GLY A 1 100 ? -6.291 3.105 -1.169 1.00 87.88 100 GLY A N 1
ATOM 688 C CA . GLY A 1 100 ? -4.953 2.539 -1.228 1.00 87.88 100 GLY A CA 1
ATOM 689 C C . GLY A 1 100 ? -4.060 3.337 -2.166 1.00 87.88 100 GLY A C 1
ATOM 690 O O . GLY A 1 100 ? -4.513 4.208 -2.907 1.00 87.88 100 GLY A O 1
ATOM 691 N N . GLN A 1 101 ? -2.772 3.042 -2.095 1.00 90.94 101 GLN A N 1
ATOM 692 C CA . GLN A 1 101 ? -1.739 3.675 -2.906 1.00 90.94 101 GLN A CA 1
ATOM 693 C C . GLN A 1 101 ? -0.614 2.687 -3.199 1.00 90.94 101 GLN A C 1
ATOM 695 O O . GLN A 1 101 ? -0.432 1.703 -2.473 1.00 90.94 101 GLN A O 1
ATOM 700 N N . VAL A 1 102 ? 0.141 2.947 -4.260 1.00 94.62 102 VAL A N 1
ATOM 701 C CA . VAL A 1 102 ? 1.288 2.122 -4.635 1.00 94.62 102 VAL A CA 1
ATOM 702 C C . VAL A 1 102 ? 2.469 2.434 -3.721 1.00 94.62 102 VAL A C 1
ATOM 704 O O . VAL A 1 102 ? 2.829 3.596 -3.565 1.00 94.62 102 VAL A O 1
ATOM 707 N N . VAL A 1 103 ? 3.048 1.394 -3.126 1.00 96.06 103 VAL A N 1
ATOM 708 C CA . VAL A 1 103 ? 4.204 1.462 -2.220 1.00 96.06 103 VAL A CA 1
ATOM 709 C C . VAL A 1 103 ? 5.143 0.280 -2.472 1.00 96.06 103 VAL A C 1
ATOM 711 O O . VAL A 1 103 ? 4.802 -0.648 -3.213 1.00 96.06 103 VAL A O 1
ATOM 714 N N . ASP A 1 104 ? 6.321 0.291 -1.850 1.00 97.44 104 ASP A N 1
ATOM 715 C CA . ASP A 1 104 ? 7.193 -0.885 -1.828 1.00 97.44 104 ASP A CA 1
ATOM 716 C C . ASP A 1 104 ? 6.572 -2.035 -1.007 1.00 97.44 104 ASP A C 1
ATOM 718 O O . ASP A 1 104 ? 5.776 -1.827 -0.084 1.00 97.44 104 ASP A O 1
ATOM 722 N N . ARG A 1 105 ? 6.892 -3.278 -1.379 1.00 96.62 105 ARG A N 1
ATOM 723 C CA . ARG A 1 105 ? 6.266 -4.486 -0.822 1.00 96.62 105 ARG A CA 1
ATOM 724 C C . ARG A 1 105 ? 6.524 -4.668 0.674 1.00 96.62 105 ARG A C 1
ATOM 726 O O . ARG A 1 105 ? 5.634 -5.155 1.373 1.00 96.62 105 ARG A O 1
ATOM 733 N N . GLU A 1 106 ? 7.693 -4.264 1.159 1.00 96.50 106 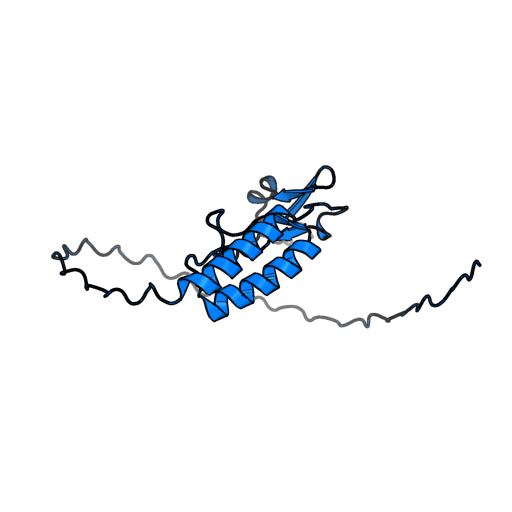GLU A N 1
ATOM 734 C CA . GLU A 1 106 ? 8.034 -4.334 2.583 1.00 96.50 106 GLU A CA 1
ATOM 735 C C . GLU A 1 106 ? 7.136 -3.390 3.395 1.00 96.50 106 GLU A C 1
ATOM 737 O O . GLU A 1 106 ? 6.456 -3.824 4.327 1.00 96.50 106 GLU A O 1
ATOM 742 N N . SER A 1 107 ? 7.012 -2.132 2.966 1.00 96.44 107 SER A N 1
ATOM 743 C CA . SER A 1 107 ? 6.114 -1.154 3.590 1.00 96.44 107 SER A CA 1
ATOM 744 C C . SER A 1 107 ? 4.652 -1.602 3.518 1.00 96.44 107 SER A C 1
ATOM 746 O O . SER A 1 107 ? 3.910 -1.490 4.495 1.00 96.44 107 SER A O 1
ATOM 748 N N . ALA A 1 108 ? 4.219 -2.175 2.388 1.00 95.31 108 ALA A N 1
ATOM 749 C CA . ALA A 1 108 ? 2.865 -2.711 2.253 1.00 95.31 108 ALA A CA 1
ATOM 750 C C . ALA A 1 108 ? 2.556 -3.818 3.266 1.00 95.31 108 ALA A C 1
ATOM 752 O O . ALA A 1 108 ? 1.434 -3.881 3.767 1.00 95.31 108 ALA A O 1
ATOM 753 N N . LYS A 1 109 ? 3.529 -4.680 3.582 1.00 96.00 109 LYS A N 1
ATOM 754 C CA . LYS A 1 109 ? 3.369 -5.756 4.566 1.00 96.00 109 LYS A CA 1
ATOM 755 C C . LYS A 1 109 ? 3.109 -5.197 5.966 1.00 96.00 109 LYS A C 1
ATOM 757 O O . LYS A 1 109 ? 2.204 -5.676 6.651 1.00 96.00 109 LYS A O 1
ATOM 762 N N . GLU A 1 110 ? 3.846 -4.162 6.371 1.00 95.50 110 GLU A N 1
ATOM 763 C CA . GLU A 1 110 ? 3.616 -3.475 7.650 1.00 95.50 110 GLU A CA 1
ATOM 764 C C . GLU A 1 110 ? 2.234 -2.808 7.689 1.00 95.50 110 GLU A C 1
ATOM 766 O O . GLU A 1 110 ? 1.467 -2.993 8.639 1.00 95.50 110 GLU A O 1
ATOM 771 N N . LEU A 1 111 ? 1.883 -2.088 6.620 1.00 95.12 111 LEU A N 1
ATOM 772 C CA . LEU A 1 111 ? 0.583 -1.432 6.479 1.00 95.12 111 LEU A CA 1
ATOM 773 C C . LEU A 1 111 ? -0.570 -2.439 6.510 1.00 95.12 111 LEU A C 1
ATOM 775 O O . LEU A 1 111 ? -1.610 -2.156 7.095 1.00 95.12 111 LEU A O 1
ATOM 779 N N . TYR A 1 112 ? -0.392 -3.629 5.933 1.00 94.88 112 TYR A N 1
ATOM 780 C CA . TYR A 1 112 ? -1.407 -4.681 5.942 1.00 94.88 112 TYR A CA 1
ATOM 781 C C . TYR A 1 112 ? -1.686 -5.214 7.351 1.00 94.88 112 TYR A C 1
ATOM 783 O O . TYR A 1 112 ? -2.841 -5.463 7.699 1.00 94.88 112 TYR A O 1
ATOM 791 N N . SER A 1 113 ? -0.650 -5.341 8.183 1.00 96.00 113 SER A N 1
ATOM 792 C CA . SER A 1 113 ? -0.804 -5.721 9.591 1.00 96.00 113 SER A CA 1
ATOM 793 C C . SER A 1 113 ? -1.649 -4.694 10.354 1.00 96.00 113 SER A C 1
ATOM 795 O O . SER A 1 113 ? -2.678 -5.043 10.936 1.00 96.00 113 SER A O 1
ATOM 797 N N . LEU A 1 114 ? -1.285 -3.409 10.249 1.00 95.06 114 LEU A N 1
ATOM 798 C CA . LEU A 1 114 ? -2.047 -2.308 10.852 1.00 95.06 114 LEU A CA 1
ATOM 799 C C . LEU A 1 114 ? -3.473 -2.228 10.303 1.00 95.06 114 LEU A C 1
ATOM 801 O O . LEU A 1 114 ? -4.407 -1.942 11.049 1.00 95.06 114 LEU A O 1
ATOM 805 N N . TYR A 1 115 ? -3.651 -2.509 9.011 1.00 94.88 115 TYR A N 1
ATOM 806 C CA . TYR A 1 115 ? -4.963 -2.503 8.386 1.00 94.88 115 TYR A CA 1
ATOM 807 C C . TYR A 1 115 ? -5.876 -3.593 8.928 1.00 94.88 115 TYR A C 1
ATOM 809 O O . TYR A 1 115 ? -7.034 -3.315 9.229 1.00 94.88 115 TYR A O 1
ATOM 817 N N . ASN A 1 116 ? -5.374 -4.818 9.087 1.00 95.81 116 ASN A N 1
ATOM 818 C CA . ASN A 1 116 ? -6.175 -5.904 9.643 1.00 95.81 116 ASN A CA 1
ATOM 819 C C . ASN A 1 116 ? -6.573 -5.621 11.088 1.00 95.81 116 ASN A C 1
ATOM 821 O O . ASN A 1 116 ? -7.712 -5.904 11.460 1.00 95.81 116 ASN A O 1
ATOM 825 N N . GLN A 1 117 ? -5.668 -5.028 11.868 1.00 95.38 117 GLN A N 1
ATOM 826 C CA . GLN A 1 117 ? -5.969 -4.604 13.228 1.00 95.38 117 GLN A CA 1
ATOM 827 C C . GLN A 1 117 ? -7.050 -3.518 13.240 1.00 95.38 117 GLN A C 1
ATOM 829 O O . GLN A 1 117 ? -8.088 -3.701 13.864 1.00 95.38 117 GLN A O 1
ATOM 834 N N . PHE A 1 118 ? -6.879 -2.445 12.461 1.00 94.19 118 PHE A N 1
ATOM 835 C CA . PHE A 1 118 ? -7.876 -1.377 12.357 1.00 94.19 118 PHE A CA 1
ATOM 836 C C . PHE A 1 118 ? -9.238 -1.906 11.887 1.00 94.19 118 PHE A C 1
ATOM 838 O O . PHE A 1 118 ? -10.264 -1.602 12.480 1.00 94.19 118 PHE A O 1
ATOM 845 N N . ARG A 1 119 ? -9.263 -2.755 10.855 1.00 93.56 119 ARG A N 1
ATOM 846 C CA . ARG A 1 119 ? -10.501 -3.357 10.343 1.00 93.56 119 ARG A CA 1
ATOM 847 C C . ARG A 1 119 ? -11.225 -4.186 11.407 1.00 93.56 119 ARG A C 1
ATOM 849 O O . ARG A 1 119 ? -12.450 -4.198 11.408 1.00 93.56 119 ARG A O 1
ATOM 856 N N . THR A 1 120 ? -10.483 -4.889 12.259 1.00 94.50 120 THR A N 1
ATOM 857 C CA . THR A 1 120 ? -11.043 -5.757 13.306 1.00 94.50 120 THR A CA 1
ATOM 858 C C . THR A 1 120 ? -11.545 -4.944 14.495 1.00 94.50 120 THR A C 1
ATOM 860 O O . THR A 1 120 ? -12.662 -5.168 14.950 1.00 94.50 120 THR A O 1
ATOM 863 N N . ASP A 1 121 ? -10.750 -3.977 14.954 1.00 93.44 121 ASP A N 1
ATOM 864 C CA . ASP A 1 121 ? -11.006 -3.251 16.202 1.00 93.44 121 ASP A CA 1
ATOM 865 C C . ASP A 1 121 ? -11.923 -2.033 15.995 1.00 93.44 121 ASP A C 1
ATOM 867 O O . ASP A 1 121 ? -12.681 -1.658 16.887 1.00 93.44 121 ASP A O 1
ATOM 871 N N . CYS A 1 122 ? -11.855 -1.411 14.815 1.00 91.88 122 CYS A N 1
ATOM 872 C CA . CYS A 1 122 ? -12.482 -0.120 14.518 1.00 91.88 122 CYS A CA 1
ATOM 873 C C . CYS A 1 122 ? -13.509 -0.178 13.383 1.00 91.88 122 CYS A C 1
ATOM 875 O O . CYS A 1 122 ? -14.323 0.733 13.249 1.00 91.88 122 CYS A O 1
ATOM 877 N N . GLY A 1 123 ? -13.468 -1.222 12.549 1.00 91.19 123 GLY A N 1
ATOM 878 C CA . GLY A 1 123 ? -14.191 -1.243 11.279 1.00 91.19 123 GLY A CA 1
ATOM 879 C C . GLY A 1 123 ? -13.565 -0.307 10.238 1.00 91.19 123 GLY A C 1
ATOM 880 O O . GLY A 1 123 ? -12.579 0.377 10.495 1.00 91.19 123 GLY A O 1
ATOM 881 N N . LEU A 1 124 ? -14.103 -0.306 9.018 1.00 88.19 124 LEU A N 1
ATOM 882 C CA . LEU A 1 124 ? -13.656 0.590 7.948 1.00 88.19 124 LEU A CA 1
ATOM 883 C C . LEU A 1 124 ? -14.778 1.557 7.596 1.00 88.19 124 LEU A C 1
ATOM 885 O O . LEU A 1 124 ? -15.857 1.123 7.208 1.00 88.19 124 LEU A O 1
ATOM 889 N N . ASP A 1 125 ? -14.485 2.855 7.636 1.00 82.94 125 ASP A N 1
ATOM 890 C CA . ASP A 1 125 ? -15.435 3.899 7.227 1.00 82.94 125 ASP A CA 1
ATOM 891 C C . ASP A 1 125 ? -15.697 3.871 5.711 1.00 82.94 125 ASP A C 1
ATOM 893 O O . ASP A 1 125 ? -16.722 4.346 5.221 1.00 82.94 125 ASP A O 1
ATOM 897 N N . ARG A 1 126 ? -14.747 3.328 4.936 1.00 84.25 126 ARG A N 1
ATOM 898 C CA . ARG A 1 126 ? -14.826 3.241 3.478 1.00 84.25 126 ARG A CA 1
ATOM 899 C C . ARG A 1 126 ? -14.467 1.844 2.992 1.00 84.25 126 ARG A C 1
ATOM 901 O O . ARG A 1 126 ? -13.324 1.401 3.100 1.00 84.25 126 ARG A O 1
ATOM 908 N N . HIS A 1 127 ? -15.435 1.193 2.357 1.00 82.06 127 HIS A N 1
ATOM 909 C CA . HIS A 1 127 ? -15.220 -0.056 1.638 1.00 82.06 127 HIS A CA 1
ATOM 910 C C . HIS A 1 127 ? -14.714 0.240 0.234 1.00 82.06 127 HIS A C 1
ATOM 912 O O . HIS A 1 127 ? -15.468 0.550 -0.685 1.00 82.06 127 HIS A O 1
ATOM 918 N N . CYS A 1 128 ? -13.404 0.161 0.074 1.00 80.81 128 CYS A N 1
ATOM 919 C CA . CYS A 1 128 ? -12.797 0.238 -1.237 1.00 80.81 128 CYS A CA 1
ATOM 920 C C . CYS A 1 128 ? -12.980 -1.093 -1.959 1.00 80.81 128 CYS A C 1
ATOM 922 O O . CYS A 1 128 ? -12.659 -2.149 -1.410 1.00 80.81 128 CYS A O 1
ATOM 924 N N . ALA A 1 129 ? -13.478 -1.041 -3.197 1.00 71.44 129 ALA A N 1
ATOM 925 C CA . ALA A 1 129 ? -13.406 -2.193 -4.086 1.00 71.44 129 ALA A CA 1
ATOM 926 C C . ALA A 1 129 ? -11.941 -2.659 -4.171 1.00 71.44 129 ALA A C 1
ATOM 928 O O . ALA A 1 129 ? -11.044 -1.815 -4.056 1.00 71.44 129 ALA A O 1
ATOM 929 N N . PRO A 1 130 ? -11.675 -3.962 -4.372 1.00 60.81 130 PRO A N 1
ATOM 930 C CA . PRO A 1 130 ? -10.325 -4.460 -4.594 1.00 60.81 130 PRO A CA 1
ATOM 931 C C . PRO A 1 130 ? -9.769 -3.809 -5.860 1.00 60.81 130 PRO A C 1
ATOM 933 O O . PRO A 1 130 ? -9.959 -4.287 -6.980 1.00 60.81 130 PRO A O 1
ATOM 936 N N . ARG A 1 131 ? -9.117 -2.659 -5.691 1.00 62.25 131 ARG A N 1
ATOM 937 C CA . ARG A 1 131 ? -8.462 -1.957 -6.776 1.00 62.25 131 ARG A CA 1
ATOM 938 C C . ARG A 1 131 ? -7.268 -2.819 -7.138 1.00 62.25 131 ARG A C 1
ATOM 940 O O . ARG A 1 131 ? -6.334 -2.963 -6.354 1.00 62.25 131 ARG A O 1
ATOM 947 N N . ARG A 1 132 ? -7.297 -3.409 -8.331 1.00 66.25 132 ARG A N 1
ATOM 948 C CA . ARG A 1 132 ? -6.072 -3.900 -8.956 1.00 66.25 132 ARG A CA 1
ATOM 949 C C . ARG A 1 132 ? -5.281 -2.666 -9.381 1.00 66.25 132 ARG A C 1
ATOM 951 O O . ARG A 1 132 ? -5.369 -2.274 -10.541 1.00 66.25 132 ARG A O 1
ATOM 958 N N . CYS A 1 133 ? -4.587 -2.001 -8.451 1.00 80.44 133 CYS A N 1
ATOM 959 C CA . CYS A 1 133 ? -3.613 -1.004 -8.879 1.00 80.44 133 CYS A CA 1
ATOM 960 C C . CYS A 1 133 ? -2.552 -1.735 -9.685 1.00 80.44 133 CYS A C 1
ATOM 962 O O . CYS A 1 133 ? -1.999 -2.757 -9.269 1.00 80.44 133 CYS A O 1
ATOM 964 N N . ARG A 1 134 ? -2.328 -1.230 -10.890 1.00 88.44 134 ARG A N 1
ATOM 965 C CA . ARG A 1 134 ? -1.216 -1.665 -11.711 1.00 88.44 134 ARG A CA 1
ATOM 966 C C . ARG A 1 134 ? -0.004 -0.901 -11.212 1.00 88.44 134 ARG A C 1
ATOM 968 O O . ARG A 1 134 ? -0.067 0.313 -11.032 1.00 88.44 134 ARG A O 1
ATOM 975 N N . VAL A 1 135 ? 1.053 -1.629 -10.899 1.00 93.56 135 VAL A N 1
ATOM 976 C CA . VAL A 1 135 ? 2.251 -1.069 -10.279 1.00 93.56 135 VAL A CA 1
ATOM 977 C C . VAL A 1 135 ? 3.397 -1.133 -11.269 1.00 93.56 135 VAL A C 1
ATOM 979 O O . VAL A 1 135 ? 3.563 -2.130 -11.972 1.00 93.56 135 VAL A O 1
ATOM 982 N N . LYS A 1 136 ? 4.204 -0.079 -11.304 1.00 96.00 136 LYS A N 1
ATOM 983 C CA . LYS A 1 136 ? 5.463 -0.053 -12.044 1.00 96.00 136 LYS A CA 1
ATOM 984 C C . LYS A 1 136 ? 6.571 0.534 -11.188 1.00 96.00 136 LYS A C 1
ATOM 986 O O . LYS A 1 136 ? 6.318 1.327 -10.283 1.00 96.00 136 LYS A O 1
ATOM 991 N N . CYS A 1 137 ? 7.798 0.131 -11.496 1.00 97.50 137 CYS A N 1
ATOM 992 C CA . CYS A 1 137 ? 8.989 0.768 -10.962 1.00 97.50 137 CYS A CA 1
ATOM 993 C C . CYS A 1 137 ? 9.506 1.774 -11.989 1.00 97.50 137 CYS A C 1
ATOM 995 O O . CYS A 1 137 ? 9.872 1.393 -13.100 1.00 97.50 137 CYS A O 1
ATOM 997 N N . THR A 1 138 ? 9.506 3.058 -11.645 1.00 97.00 138 THR A N 1
ATOM 998 C CA . THR A 1 138 ? 9.932 4.146 -12.532 1.00 97.00 138 THR A CA 1
ATOM 999 C C . THR A 1 138 ? 10.927 5.024 -11.795 1.00 97.00 138 THR A C 1
ATOM 1001 O O . THR A 1 138 ? 10.615 5.549 -10.729 1.00 97.00 138 THR A O 1
ATOM 1004 N N . ASN A 1 139 ? 12.125 5.190 -12.360 1.00 97.00 139 ASN A N 1
ATOM 1005 C CA . ASN A 1 139 ? 13.224 5.946 -11.745 1.00 97.00 139 ASN A CA 1
ATOM 1006 C C . ASN A 1 139 ? 13.553 5.470 -10.317 1.00 97.00 139 ASN A C 1
ATOM 1008 O O . ASN A 1 139 ? 13.779 6.288 -9.433 1.00 97.00 139 ASN A O 1
ATOM 1012 N N . SER A 1 140 ? 13.532 4.153 -10.088 1.00 97.62 140 SER A N 1
ATOM 1013 C CA . SER A 1 140 ? 13.719 3.528 -8.768 1.00 97.62 140 SER A CA 1
ATOM 1014 C C . SER A 1 140 ? 12.630 3.845 -7.733 1.00 97.62 140 SER A C 1
ATOM 1016 O O . SER A 1 140 ? 12.839 3.608 -6.545 1.00 97.62 140 SER A O 1
ATOM 1018 N N . TYR A 1 141 ? 11.463 4.334 -8.172 1.00 97.94 141 TYR A N 1
ATOM 1019 C CA . TYR A 1 141 ? 10.293 4.577 -7.327 1.00 97.94 141 TYR A CA 1
ATOM 1020 C C . TYR A 1 141 ? 9.054 3.813 -7.798 1.00 97.94 141 TYR A C 1
ATOM 1022 O O . TYR A 1 141 ? 8.744 3.752 -8.989 1.00 97.94 141 TYR A O 1
ATOM 1030 N N . CYS A 1 142 ? 8.305 3.275 -6.843 1.00 97.38 142 CYS A N 1
ATOM 1031 C CA . CYS A 1 142 ? 7.021 2.642 -7.070 1.00 97.38 142 CYS A CA 1
ATOM 1032 C C . CYS A 1 142 ? 5.964 3.686 -7.448 1.00 97.38 142 CYS A C 1
ATOM 1034 O O . CYS A 1 142 ? 5.779 4.695 -6.763 1.00 97.38 142 CYS A O 1
ATOM 1036 N N . ARG A 1 143 ? 5.269 3.447 -8.563 1.00 95.44 143 ARG A N 1
ATOM 1037 C CA . ARG A 1 143 ? 4.237 4.333 -9.119 1.00 95.44 143 ARG A CA 1
ATOM 1038 C C . ARG A 1 143 ? 3.033 3.530 -9.598 1.00 95.44 143 ARG A C 1
ATOM 1040 O O . ARG A 1 143 ? 3.162 2.361 -9.969 1.00 95.44 143 ARG A O 1
ATOM 1047 N N . GLU A 1 144 ? 1.869 4.176 -9.607 1.00 92.56 144 GLU A N 1
ATOM 1048 C CA . GLU A 1 144 ? 0.693 3.639 -10.290 1.00 92.56 144 GLU A CA 1
ATOM 1049 C C . GLU A 1 144 ? 0.907 3.718 -11.807 1.00 92.56 144 GLU A C 1
ATOM 1051 O O . GLU A 1 144 ? 1.401 4.713 -12.345 1.00 92.56 144 GLU A O 1
ATOM 1056 N N . ASP A 1 145 ? 0.593 2.626 -12.494 1.00 90.81 145 ASP A N 1
ATOM 1057 C CA . ASP A 1 145 ? 0.667 2.533 -13.941 1.00 90.81 145 ASP A CA 1
ATOM 1058 C C . ASP A 1 145 ? -0.683 2.906 -14.558 1.00 90.81 145 ASP A C 1
ATOM 1060 O O . ASP A 1 145 ? -1.569 2.063 -14.718 1.00 90.81 145 ASP A O 1
ATOM 1064 N N . HIS A 1 146 ? -0.847 4.195 -14.858 1.00 83.62 146 HIS A N 1
ATOM 1065 C CA . HIS A 1 146 ? -2.070 4.735 -15.458 1.00 83.62 146 HIS A CA 1
ATOM 1066 C C . HIS A 1 146 ? -2.242 4.326 -16.926 1.00 83.62 146 HIS A C 1
ATOM 1068 O O . HIS A 1 146 ? -3.370 4.187 -17.390 1.00 83.62 146 HIS A O 1
ATOM 1074 N N . ASP A 1 147 ? -1.141 4.064 -17.629 1.00 78.94 147 ASP A N 1
ATOM 1075 C CA . ASP A 1 147 ? -1.136 3.734 -19.058 1.00 78.94 147 ASP A CA 1
ATOM 1076 C C . ASP A 1 147 ? -1.684 2.325 -19.327 1.00 78.94 147 ASP A C 1
ATOM 1078 O O . ASP A 1 147 ? -2.213 2.019 -20.392 1.00 78.94 147 ASP A O 1
ATOM 1082 N N . ALA A 1 148 ? -1.621 1.447 -18.327 1.00 64.44 148 ALA A N 1
ATOM 1083 C CA . ALA A 1 148 ? -2.109 0.086 -18.454 1.00 64.44 148 ALA A CA 1
ATOM 1084 C C . ALA A 1 148 ? -3.640 -0.043 -18.299 1.00 64.44 148 ALA A C 1
ATOM 1086 O O . ALA A 1 148 ? -4.174 -1.150 -18.430 1.00 64.44 148 ALA A O 1
ATOM 1087 N N . ALA A 1 149 ? -4.362 1.056 -18.047 1.00 57.47 149 ALA A N 1
ATOM 1088 C CA . ALA A 1 149 ? -5.825 1.071 -17.972 1.00 57.47 149 ALA A CA 1
ATOM 1089 C C . ALA A 1 149 ? -6.506 0.752 -19.321 1.00 57.47 149 ALA A C 1
ATOM 1091 O O . ALA A 1 149 ? -7.580 0.150 -19.319 1.00 57.47 149 ALA A O 1
ATOM 1092 N N . ASP A 1 150 ? -5.849 1.036 -20.451 1.00 54.41 150 ASP A N 1
ATOM 1093 C CA . ASP A 1 150 ? -6.393 0.797 -21.799 1.00 54.41 150 ASP A CA 1
ATOM 1094 C C . ASP A 1 150 ? -5.980 -0.542 -22.420 1.00 54.41 150 ASP A C 1
ATOM 1096 O O . ASP A 1 150 ? -6.444 -0.930 -23.494 1.00 54.41 150 ASP A O 1
ATOM 1100 N N . HIS A 1 151 ? -5.156 -1.323 -21.724 1.00 48.94 151 HIS A N 1
ATOM 1101 C CA . HIS A 1 151 ? -4.912 -2.716 -22.079 1.00 48.94 151 HIS A CA 1
ATOM 1102 C C . HIS A 1 151 ? -5.795 -3.604 -21.209 1.00 48.94 151 HIS A C 1
ATOM 1104 O O . HIS A 1 151 ? -5.331 -4.339 -20.324 1.00 48.94 151 HIS A O 1
ATOM 1110 N N . HIS A 1 152 ? -7.104 -3.555 -21.479 1.00 51.66 152 HIS A N 1
ATOM 1111 C CA . HIS A 1 152 ? -7.866 -4.794 -21.385 1.00 51.66 152 HIS A CA 1
ATOM 1112 C C . HIS A 1 152 ? -7.107 -5.809 -22.244 1.00 51.66 152 HIS A C 1
ATOM 1114 O O . HIS A 1 152 ? -6.794 -5.475 -23.391 1.00 51.66 152 HIS A O 1
ATOM 1120 N N . PRO A 1 153 ? -6.748 -7.000 -21.726 1.00 53.25 153 PRO A N 1
ATOM 1121 C CA . PRO A 1 153 ? -6.332 -8.068 -22.615 1.00 53.25 153 PRO A CA 1
ATOM 1122 C C . PRO A 1 153 ? -7.475 -8.204 -23.612 1.00 53.25 153 PRO A C 1
ATOM 1124 O O . PRO A 1 153 ? -8.585 -8.575 -23.224 1.00 53.25 153 PRO A O 1
ATOM 1127 N N . GLN A 1 154 ? -7.241 -7.771 -24.854 1.00 53.34 154 GLN A N 1
ATOM 1128 C CA . GLN A 1 154 ? -8.216 -7.956 -25.913 1.00 53.34 154 GLN A CA 1
ATOM 1129 C C . GLN A 1 154 ? -8.574 -9.438 -25.852 1.00 53.34 154 GLN A C 1
ATOM 1131 O O . GLN A 1 154 ? -7.649 -10.256 -25.734 1.00 53.34 154 GLN A O 1
ATOM 1136 N N . PRO A 1 155 ? -9.869 -9.798 -25.811 1.00 60.69 155 PRO A N 1
ATOM 1137 C CA . PRO A 1 155 ? -10.253 -11.195 -25.825 1.00 60.69 155 PRO A CA 1
ATOM 1138 C C . PRO A 1 155 ? -9.491 -11.826 -26.979 1.00 60.69 155 PRO A C 1
ATOM 1140 O O . PRO A 1 155 ? -9.591 -11.358 -28.115 1.00 60.69 155 PRO A O 1
ATOM 1143 N N . ILE A 1 156 ? -8.633 -12.794 -26.650 1.00 63.75 156 ILE A N 1
ATOM 1144 C CA . ILE A 1 156 ? -7.774 -13.457 -27.621 1.00 63.75 156 ILE A CA 1
ATOM 1145 C C . ILE A 1 156 ? -8.755 -14.115 -28.576 1.00 63.75 156 ILE A C 1
ATOM 1147 O O . ILE A 1 156 ? -9.360 -15.131 -28.239 1.00 63.75 156 ILE A O 1
ATOM 1151 N N . THR A 1 157 ? -9.029 -13.460 -29.700 1.00 73.81 157 THR A N 1
ATOM 1152 C CA . THR A 1 157 ? -10.015 -13.957 -30.648 1.00 73.81 157 THR A CA 1
ATOM 1153 C C . THR A 1 157 ? -9.367 -15.208 -31.219 1.00 73.81 157 THR A C 1
ATOM 1155 O O . THR A 1 157 ? -8.264 -15.095 -31.762 1.00 73.81 157 THR A O 1
ATOM 1158 N N . PRO A 1 158 ? -9.941 -16.408 -31.016 1.00 74.00 158 PRO A N 1
ATOM 1159 C CA . PRO A 1 158 ? -9.321 -17.630 -31.500 1.00 74.00 158 PRO A CA 1
ATOM 1160 C C . PRO A 1 158 ? -9.033 -17.474 -32.993 1.00 74.00 158 PRO A C 1
ATOM 1162 O O . PRO A 1 158 ? -9.940 -17.113 -33.744 1.00 74.00 158 PRO A O 1
ATOM 1165 N N . LEU A 1 159 ? -7.784 -17.704 -33.420 1.00 72.50 159 LEU A N 1
ATOM 1166 C CA . LEU A 1 159 ? -7.454 -17.651 -34.845 1.00 72.50 159 LEU A CA 1
ATOM 1167 C C . LEU A 1 159 ? -8.399 -18.596 -35.608 1.00 72.50 159 LEU A C 1
ATOM 1169 O O . LEU A 1 159 ? -8.535 -19.759 -35.196 1.00 72.50 159 LEU A O 1
ATOM 1173 N N . PRO A 1 160 ? -9.048 -18.124 -36.692 1.00 79.19 160 PRO A N 1
ATOM 1174 C CA . PRO A 1 160 ? -9.929 -18.961 -37.488 1.00 79.19 160 PRO A CA 1
ATOM 1175 C C . PRO A 1 160 ? -9.145 -20.156 -38.057 1.00 79.19 160 PRO A C 1
ATOM 1177 O O . PRO A 1 160 ? -7.962 -20.020 -38.376 1.00 79.19 160 PRO A O 1
ATOM 1180 N N . PRO A 1 161 ? -9.785 -21.328 -38.206 1.00 80.25 161 PRO A N 1
ATOM 1181 C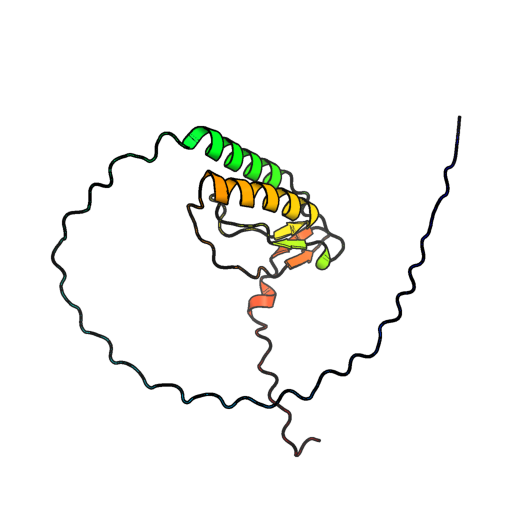 CA . PRO A 1 161 ? -9.122 -22.560 -38.639 1.00 80.25 161 PRO A CA 1
ATOM 1182 C C . PRO A 1 161 ? -8.465 -22.458 -40.024 1.00 80.25 161 PRO A C 1
ATOM 1184 O O . PRO A 1 161 ? -7.539 -23.205 -40.299 1.00 80.25 161 PRO A O 1
ATOM 1187 N N . SER A 1 162 ? -8.878 -21.509 -40.867 1.00 76.38 162 SER A N 1
ATOM 1188 C CA . SER A 1 162 ? -8.288 -21.270 -42.192 1.00 76.38 162 SER A CA 1
ATOM 1189 C C . SER A 1 162 ? -6.902 -20.602 -42.167 1.00 76.38 162 SER A C 1
ATOM 1191 O O . SER A 1 162 ? -6.328 -20.380 -43.226 1.00 76.38 162 SER A O 1
ATOM 1193 N N . GLN A 1 163 ? -6.402 -20.229 -40.985 1.00 62.84 163 GLN A N 1
ATOM 1194 C CA . GLN A 1 163 ? -5.088 -19.605 -40.754 1.00 62.84 163 GLN A CA 1
ATOM 1195 C C . GLN A 1 163 ? -4.167 -20.512 -39.908 1.00 62.84 163 GLN A C 1
ATOM 1197 O O . GLN A 1 163 ? -3.213 -20.024 -39.301 1.00 62.84 163 GLN A O 1
ATOM 1202 N N . ARG A 1 164 ? -4.493 -21.807 -39.796 1.00 57.16 164 ARG A N 1
ATOM 1203 C CA . ARG A 1 164 ? -3.681 -22.825 -39.113 1.00 57.16 164 ARG A CA 1
ATOM 1204 C C . ARG A 1 164 ? -2.995 -23.744 -40.108 1.00 57.16 164 ARG A C 1
ATOM 1206 O O . ARG A 1 164 ? -3.610 -24.018 -41.160 1.00 57.16 164 ARG A O 1
#

Sequence (164 aa):
MIVHQHVCLVIVTTACSLVACEPNSPRAQPPNPSAQPRPSAAKTDPQPAPSVSAAASASSAPCEALRKRFGERLAAASNACKTAADCTCSPGGINPAGCGQVVDRESAKELYSLYNQFRTDCGLDRHCAPRRCRVKCTNSYCREDHDAADHHPQPITPLPPSQR

pLDDT: mean 75.48, std 18.11, range [42.34, 98.12]

Secondary structure (DSSP, 8-state):
--------------------------PPPPP----PPPPP------PPP----S--SSSHHHHHHHHHHHHHHHHH---B-SSGGGEEEPP-SSSTT-S--EEEHHHHHHHHHHHHHHHHHT--SS--------EEEETTEEEE-SGGGG------PPPPGGG-

Radius of gyration: 25.7 Å; Cα contacts (8 Å, |Δi|>4): 153; chains: 1; bounding box: 83×45×65 Å

Foldseek 3Di:
DDDDDDDDDDDDPDDDDDDDDDDDDDDDDDDDDDDDDDDDDDPDDDDPDPPPDDPQPPLCPVLVVLLVVLVVLVVVFPQFDDWQVQKDWAADQSYPVGGTFIGGPVSSVVSVVSVVVSCVSPNGPDDHDPDPFRWTQDPRGIHGDPVCPPPPVPPPPPDPPVVD

Mean predicted aligned error: 16.61 Å